Protein AF-A0A6B3GLL7-F1 (afdb_monomer)

Structure (mmCIF, N/CA/C/O backbone):
data_AF-A0A6B3GLL7-F1
#
_entry.id   AF-A0A6B3GLL7-F1
#
loop_
_atom_site.group_PDB
_atom_site.id
_atom_site.type_symbol
_atom_site.label_atom_id
_atom_site.label_alt_id
_atom_site.label_comp_id
_atom_site.label_asym_id
_atom_site.label_entity_id
_atom_site.label_seq_id
_atom_site.pdbx_PDB_ins_code
_atom_site.Cartn_x
_atom_site.Cartn_y
_atom_site.Cartn_z
_atom_site.occupancy
_atom_site.B_iso_or_equiv
_atom_site.auth_seq_id
_atom_site.auth_comp_id
_atom_site.auth_asym_id
_atom_site.auth_atom_id
_atom_site.pdbx_PDB_model_num
ATOM 1 N N . MET A 1 1 ? 28.752 5.202 23.746 1.00 40.59 1 MET A N 1
ATOM 2 C CA . MET A 1 1 ? 28.975 3.988 22.938 1.00 40.59 1 MET A CA 1
ATOM 3 C C . MET A 1 1 ? 27.802 3.872 21.976 1.00 40.59 1 MET A C 1
ATOM 5 O O . MET A 1 1 ? 26.769 3.347 22.362 1.00 40.59 1 MET A O 1
ATOM 9 N N . SER A 1 2 ? 27.908 4.470 20.786 1.00 45.41 2 SER A N 1
ATOM 10 C CA . SER A 1 2 ? 26.885 4.312 19.747 1.00 45.41 2 SER A CA 1
ATOM 11 C C . SER A 1 2 ? 27.213 3.059 18.954 1.00 45.41 2 SER A C 1
ATOM 13 O O . SER A 1 2 ? 28.180 3.045 18.197 1.00 45.41 2 SER A O 1
ATOM 15 N N . HIS A 1 3 ? 26.427 2.005 19.157 1.00 49.47 3 HIS A N 1
ATOM 16 C CA . HIS A 1 3 ? 26.368 0.893 18.222 1.00 49.47 3 HIS A CA 1
ATOM 17 C C . HIS A 1 3 ? 25.688 1.404 16.949 1.00 49.47 3 HIS A C 1
ATOM 19 O O . HIS A 1 3 ? 24.463 1.426 16.853 1.00 49.47 3 HIS A O 1
ATOM 25 N N . GLN A 1 4 ? 26.491 1.868 15.992 1.00 58.78 4 GLN A N 1
ATOM 26 C CA . GLN A 1 4 ? 26.065 1.979 14.604 1.00 58.78 4 GLN A CA 1
ATOM 27 C C . GLN A 1 4 ? 25.774 0.544 14.150 1.00 58.78 4 GLN A C 1
ATOM 29 O O . GLN A 1 4 ? 26.693 -0.251 13.973 1.00 58.78 4 GLN A O 1
ATOM 34 N N . GLN A 1 5 ? 24.497 0.172 14.083 1.00 57.00 5 GLN A N 1
ATOM 35 C CA . GLN A 1 5 ? 24.109 -1.089 13.467 1.00 57.00 5 GLN A CA 1
ATOM 36 C C . GLN A 1 5 ? 24.400 -0.948 11.972 1.00 57.00 5 GLN A C 1
ATOM 38 O O . GLN A 1 5 ? 23.688 -0.225 11.274 1.00 57.00 5 GLN A O 1
ATOM 43 N N . ASP A 1 6 ? 25.465 -1.592 11.493 1.00 58.72 6 ASP A N 1
ATOM 44 C CA . ASP A 1 6 ? 25.655 -1.867 10.069 1.00 58.72 6 ASP A CA 1
ATOM 45 C C . ASP A 1 6 ? 24.539 -2.827 9.645 1.00 58.72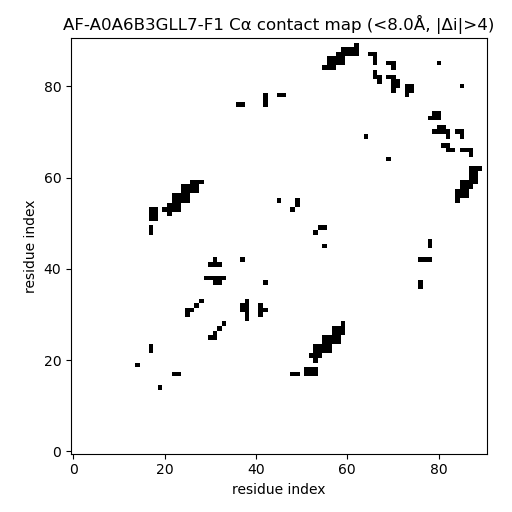 6 ASP A C 1
ATOM 47 O O . ASP A 1 6 ? 24.682 -4.050 9.671 1.00 58.72 6 ASP A O 1
ATOM 51 N N . GLY A 1 7 ? 23.363 -2.262 9.362 1.00 61.91 7 GLY A N 1
ATOM 52 C CA . GLY A 1 7 ? 22.210 -3.012 8.895 1.00 61.91 7 GLY A CA 1
ATOM 53 C C . GLY A 1 7 ? 22.593 -3.738 7.614 1.00 61.91 7 GLY A C 1
ATOM 54 O O . GLY A 1 7 ? 23.012 -3.104 6.643 1.00 61.91 7 GLY A O 1
ATOM 55 N N . VAL A 1 8 ? 22.475 -5.068 7.624 1.00 71.38 8 VAL A N 1
ATOM 56 C CA . VAL A 1 8 ? 22.672 -5.903 6.438 1.00 71.38 8 VAL A CA 1
ATOM 57 C C . VAL A 1 8 ? 21.749 -5.368 5.353 1.00 71.38 8 VAL A C 1
ATOM 59 O O . VAL A 1 8 ? 20.531 -5.524 5.419 1.00 71.38 8 VAL A O 1
ATOM 62 N N . ARG A 1 9 ? 22.329 -4.696 4.358 1.00 78.12 9 ARG A N 1
ATOM 63 C CA . ARG A 1 9 ? 21.597 -4.359 3.145 1.00 78.12 9 ARG A CA 1
ATOM 64 C C . ARG A 1 9 ? 21.295 -5.675 2.435 1.00 78.12 9 ARG A C 1
ATOM 66 O O . ARG A 1 9 ? 22.237 -6.444 2.220 1.00 78.12 9 ARG A O 1
ATOM 73 N N . PRO A 1 10 ? 20.030 -5.959 2.089 1.00 80.88 10 PRO A N 1
ATOM 74 C CA . PRO A 1 10 ? 19.727 -7.145 1.309 1.00 80.88 10 PRO A CA 1
ATOM 75 C C . PRO A 1 10 ? 20.526 -7.096 0.003 1.00 80.88 10 PRO A C 1
ATOM 77 O O . PRO A 1 10 ? 20.702 -6.033 -0.599 1.00 80.88 10 PRO A O 1
ATOM 80 N N . SER A 1 11 ? 21.052 -8.245 -0.417 1.00 86.69 11 SER A N 1
ATOM 81 C CA . SER A 1 11 ? 21.635 -8.368 -1.751 1.00 86.69 11 SER A CA 1
ATOM 82 C C . SER A 1 11 ? 20.547 -8.155 -2.804 1.00 86.69 11 SER A C 1
ATOM 84 O O . SER A 1 11 ? 19.376 -8.447 -2.563 1.00 86.69 11 SER A O 1
ATOM 86 N N . GLY A 1 12 ? 20.935 -7.685 -3.989 1.00 87.12 12 GLY A N 1
ATOM 87 C CA . GLY A 1 12 ? 20.014 -7.612 -5.121 1.00 87.12 12 GLY A CA 1
ATOM 88 C C . GLY A 1 12 ? 19.491 -8.993 -5.526 1.00 87.12 12 GLY A C 1
ATOM 89 O O . GLY A 1 12 ? 20.131 -10.014 -5.267 1.00 87.12 12 GLY A O 1
ATOM 90 N N . SER A 1 13 ? 18.334 -9.011 -6.183 1.00 91.06 13 SER A N 1
ATOM 91 C CA . SER A 1 13 ? 17.780 -10.207 -6.820 1.00 91.06 13 SER A CA 1
ATOM 92 C C . SER A 1 13 ? 18.126 -10.219 -8.312 1.00 91.06 13 SER A C 1
ATOM 94 O O . SER A 1 13 ? 18.199 -9.163 -8.939 1.00 91.06 13 SER A O 1
ATOM 96 N N . ALA A 1 14 ? 18.330 -11.407 -8.886 1.00 93.69 14 ALA A N 1
ATOM 97 C CA . ALA A 1 14 ? 18.546 -11.575 -10.328 1.00 93.69 14 ALA A CA 1
ATOM 98 C C . ALA A 1 14 ? 17.255 -11.400 -11.154 1.00 93.69 14 ALA A C 1
ATOM 100 O O . ALA A 1 14 ? 17.320 -11.105 -12.344 1.00 93.69 14 ALA A O 1
ATOM 101 N N . THR A 1 15 ? 16.099 -11.565 -10.511 1.00 94.25 15 THR A N 1
ATOM 102 C CA . THR A 1 15 ? 14.754 -11.421 -11.083 1.00 94.25 15 THR A CA 1
ATOM 103 C C . THR A 1 15 ? 13.976 -10.399 -10.258 1.00 94.25 15 THR A C 1
ATOM 105 O O . THR A 1 15 ? 14.210 -10.281 -9.050 1.00 94.25 15 THR A O 1
ATOM 108 N N . ALA A 1 16 ? 13.055 -9.652 -10.870 1.00 93.19 16 ALA A N 1
ATOM 109 C CA . ALA A 1 16 ? 12.208 -8.732 -10.117 1.00 93.19 16 ALA A CA 1
ATOM 110 C C . ALA A 1 16 ? 11.417 -9.497 -9.040 1.00 93.19 16 ALA A C 1
ATOM 112 O O . ALA A 1 16 ? 10.909 -10.588 -9.291 1.00 93.19 16 ALA A O 1
ATOM 113 N N . LEU A 1 17 ? 11.298 -8.940 -7.829 1.00 94.38 17 LEU A N 1
ATOM 114 C CA . LEU A 1 17 ? 10.580 -9.622 -6.742 1.00 94.38 17 LEU A CA 1
ATOM 115 C C . LEU A 1 17 ? 9.106 -9.861 -7.096 1.00 94.38 17 LEU A C 1
ATOM 117 O O . LEU A 1 17 ? 8.565 -10.898 -6.736 1.00 94.38 17 LEU A O 1
ATOM 121 N N . SER A 1 18 ? 8.505 -8.952 -7.867 1.00 95.69 18 SER A N 1
ATOM 122 C CA . SER A 1 18 ? 7.152 -9.077 -8.420 1.00 95.69 18 SER A CA 1
ATOM 123 C C . SER A 1 18 ? 6.967 -10.224 -9.415 1.00 95.69 18 SER A C 1
ATOM 125 O O . SER A 1 18 ? 5.838 -10.601 -9.690 1.00 95.69 18 SER A O 1
ATOM 127 N N . GLU A 1 19 ? 8.052 -10.759 -9.976 1.00 94.88 19 GLU A N 1
ATOM 128 C CA . GLU A 1 19 ? 8.028 -11.932 -10.862 1.00 94.88 19 GLU A CA 1
ATOM 129 C C . GLU A 1 19 ? 8.407 -13.217 -10.112 1.00 94.88 19 GLU A C 1
ATOM 131 O O . GLU A 1 19 ? 7.966 -14.307 -10.468 1.00 94.88 19 GLU A O 1
ATOM 136 N N . ALA A 1 20 ? 9.250 -13.100 -9.082 1.00 95.50 20 ALA A N 1
ATOM 137 C CA . ALA A 1 20 ? 9.721 -14.233 -8.290 1.00 95.50 20 ALA A CA 1
ATOM 138 C C . ALA A 1 20 ? 8.703 -14.703 -7.237 1.00 95.50 20 ALA A C 1
ATOM 140 O O . ALA A 1 20 ? 8.750 -15.861 -6.821 1.00 95.50 20 ALA A O 1
ATOM 141 N N . TYR A 1 21 ? 7.810 -13.812 -6.801 1.00 96.56 21 TYR A N 1
ATOM 142 C CA . TYR A 1 21 ? 6.800 -14.074 -5.781 1.00 96.56 21 TYR A CA 1
ATOM 143 C C . TYR A 1 21 ? 5.421 -1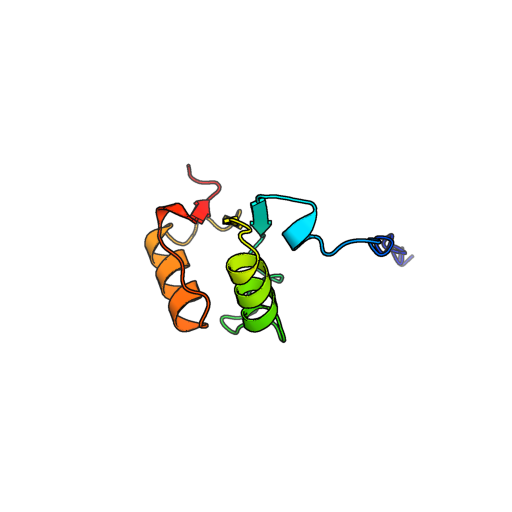3.642 -6.275 1.00 96.56 21 TYR A C 1
ATOM 145 O O . TYR A 1 21 ? 5.286 -12.657 -6.995 1.00 96.56 21 TYR A O 1
ATOM 153 N N . ASP A 1 22 ? 4.389 -14.370 -5.863 1.00 97.19 22 ASP A N 1
ATOM 154 C CA . ASP A 1 22 ? 2.999 -14.076 -6.217 1.00 97.19 22 ASP A CA 1
ATOM 155 C C . ASP A 1 22 ? 2.359 -13.028 -5.297 1.00 97.19 22 ASP A C 1
ATOM 157 O O . ASP A 1 22 ? 1.399 -12.375 -5.696 1.00 97.19 22 ASP A O 1
ATOM 161 N N . THR A 1 23 ? 2.888 -12.843 -4.085 1.00 97.62 23 THR A N 1
ATOM 162 C CA . THR A 1 23 ? 2.320 -11.958 -3.063 1.00 97.62 23 THR A CA 1
ATOM 163 C C . THR A 1 23 ? 3.404 -11.181 -2.321 1.00 97.62 23 THR A C 1
ATOM 165 O O . THR A 1 23 ? 4.424 -11.745 -1.920 1.00 97.62 23 THR A O 1
ATOM 168 N N . ALA A 1 24 ? 3.156 -9.895 -2.072 1.00 97.56 24 ALA A N 1
ATOM 169 C CA . ALA A 1 24 ? 3.919 -9.070 -1.143 1.00 97.56 24 ALA A CA 1
ATOM 170 C C . ALA A 1 24 ? 3.085 -8.751 0.103 1.00 97.56 24 ALA A C 1
ATOM 172 O O . ALA A 1 24 ? 1.961 -8.266 -0.010 1.00 97.56 24 ALA A O 1
ATOM 173 N N . LEU A 1 25 ? 3.667 -8.973 1.285 1.0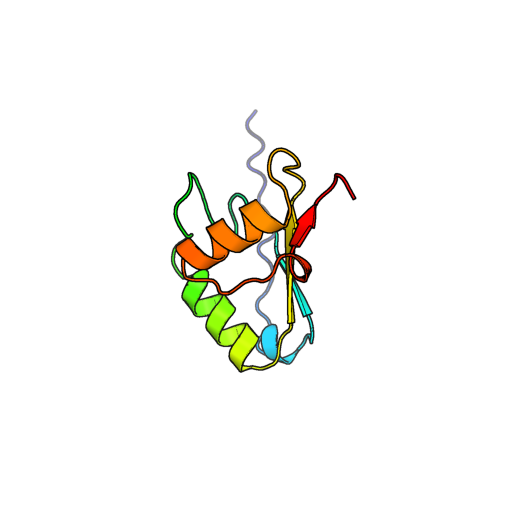0 97.38 25 LEU A N 1
ATOM 174 C CA . LEU A 1 25 ? 3.152 -8.440 2.545 1.00 97.38 25 LEU A CA 1
ATOM 175 C C . LEU A 1 25 ? 3.917 -7.160 2.874 1.00 97.38 25 LEU A C 1
ATOM 177 O O . LEU 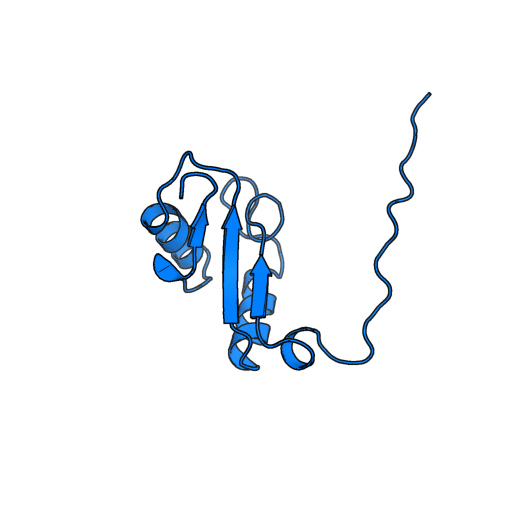A 1 25 ? 5.133 -7.186 3.070 1.00 97.38 25 LEU A O 1
ATOM 181 N N . LEU A 1 26 ? 3.203 -6.044 2.887 1.00 97.19 26 LEU A N 1
ATOM 182 C CA . LEU A 1 26 ? 3.760 -4.703 2.959 1.00 97.19 26 LEU A CA 1
ATOM 183 C C . LEU A 1 26 ? 3.419 -4.089 4.304 1.00 97.19 26 LEU A C 1
ATOM 185 O O . LEU A 1 26 ? 2.245 -3.917 4.614 1.00 97.19 26 LEU A O 1
ATOM 189 N N . ASP A 1 27 ? 4.441 -3.715 5.066 1.00 95.62 27 ASP A N 1
ATOM 190 C CA . ASP A 1 27 ? 4.239 -2.755 6.149 1.00 95.62 27 ASP A CA 1
ATOM 191 C C . ASP A 1 27 ? 3.762 -1.406 5.581 1.00 95.62 27 ASP A C 1
ATOM 193 O O . ASP A 1 27 ? 3.924 -1.128 4.388 1.00 95.62 27 ASP A O 1
ATOM 197 N N . LEU A 1 28 ? 3.167 -0.565 6.424 1.00 95.56 28 LEU A N 1
ATOM 198 C CA . LEU A 1 28 ? 2.609 0.724 6.027 1.00 95.56 28 LEU A CA 1
ATOM 199 C C . LEU A 1 28 ? 3.465 1.903 6.491 1.00 95.56 28 LEU A C 1
ATOM 201 O O . LEU A 1 28 ? 3.992 2.648 5.658 1.00 95.56 28 LEU A O 1
ATOM 205 N N . ASP A 1 29 ? 3.605 2.071 7.805 1.00 93.75 29 ASP A N 1
ATOM 206 C CA . ASP A 1 29 ? 4.265 3.223 8.418 1.00 93.75 29 ASP A CA 1
ATOM 207 C C . ASP A 1 29 ? 5.781 3.185 8.151 1.00 93.75 29 ASP A C 1
ATOM 209 O O . ASP A 1 29 ? 6.511 2.345 8.667 1.00 93.75 29 ASP A O 1
ATOM 213 N N . GLY A 1 30 ? 6.281 4.124 7.347 1.00 93.50 30 GLY A N 1
ATOM 214 C CA . GLY A 1 30 ? 7.690 4.170 6.945 1.00 93.50 30 GLY A CA 1
ATOM 215 C C . GLY A 1 30 ? 8.037 3.285 5.742 1.00 93.50 30 GLY A C 1
ATOM 216 O O . GLY A 1 30 ? 9.204 3.253 5.348 1.00 93.50 30 GLY A O 1
ATOM 217 N N . VAL A 1 31 ? 7.044 2.628 5.128 1.00 95.44 31 VAL A N 1
ATOM 218 C CA . VAL A 1 31 ? 7.216 1.808 3.915 1.00 95.44 31 VAL A CA 1
ATOM 219 C C . VAL A 1 31 ? 6.357 2.314 2.760 1.00 95.44 31 VAL A C 1
ATOM 221 O O . VAL A 1 31 ? 6.893 2.640 1.701 1.00 95.44 31 VAL A O 1
ATOM 224 N N . VAL A 1 32 ? 5.043 2.430 2.957 1.00 96.50 32 VAL A N 1
ATOM 225 C CA . VAL A 1 32 ? 4.125 2.962 1.936 1.00 96.50 32 VAL A CA 1
ATOM 226 C C . VAL A 1 32 ? 3.910 4.459 2.130 1.00 96.50 32 VAL A C 1
ATOM 228 O O . VAL A 1 32 ? 3.933 5.215 1.159 1.00 96.50 32 VAL A O 1
ATOM 231 N N . TYR A 1 33 ? 3.760 4.902 3.378 1.00 95.19 33 TYR A N 1
ATOM 232 C CA . TYR A 1 33 ? 3.571 6.309 3.720 1.00 95.19 33 TYR A CA 1
ATOM 233 C C . TYR A 1 33 ? 4.335 6.694 4.988 1.00 95.19 33 TYR A C 1
ATOM 235 O O . TYR A 1 33 ? 4.663 5.854 5.825 1.00 95.19 33 TYR A O 1
ATOM 243 N N . ALA A 1 34 ? 4.596 7.986 5.161 1.00 93.69 34 ALA A N 1
ATOM 244 C CA . ALA A 1 34 ? 5.139 8.549 6.391 1.00 93.69 34 ALA A CA 1
ATOM 245 C C . ALA A 1 34 ? 4.505 9.918 6.654 1.00 93.69 34 ALA A C 1
ATOM 247 O O . ALA A 1 34 ? 4.464 10.772 5.774 1.00 93.69 34 ALA A O 1
ATOM 248 N N . GLY A 1 35 ? 3.990 10.135 7.868 1.00 86.56 35 GLY A N 1
ATOM 249 C CA . GLY A 1 35 ? 3.349 11.408 8.226 1.00 86.56 35 GLY A CA 1
ATOM 250 C C . GLY A 1 35 ? 2.088 11.739 7.415 1.00 86.56 35 GLY A C 1
ATOM 251 O O . GLY A 1 35 ? 1.736 12.907 7.321 1.00 86.56 35 GLY A O 1
ATOM 252 N N . GLY A 1 36 ? 1.425 10.728 6.840 1.00 85.88 36 GLY A N 1
ATOM 253 C CA . GLY A 1 36 ? 0.230 10.891 6.006 1.00 85.88 36 GLY A CA 1
ATOM 254 C C . GLY A 1 36 ? 0.509 11.141 4.523 1.00 85.88 36 GLY A C 1
ATOM 255 O O . GLY A 1 36 ? -0.440 11.272 3.766 1.00 85.88 36 GLY A O 1
ATOM 256 N N . GLU A 1 37 ? 1.777 11.173 4.109 1.00 94.00 37 GLU A N 1
ATOM 257 C CA . GLU A 1 37 ? 2.194 11.348 2.715 1.00 94.00 37 GLU A CA 1
ATOM 258 C C . GLU A 1 37 ? 2.810 10.059 2.170 1.00 94.00 37 GLU A C 1
ATOM 260 O O . GLU A 1 37 ? 3.488 9.326 2.898 1.00 94.00 37 GLU A O 1
ATOM 265 N N . ALA A 1 38 ? 2.623 9.793 0.878 1.00 96.88 38 ALA A N 1
ATOM 266 C CA . ALA A 1 38 ? 3.221 8.634 0.227 1.00 96.88 38 ALA A CA 1
ATOM 267 C C . ALA A 1 38 ? 4.755 8.722 0.231 1.00 96.88 38 ALA A C 1
ATOM 269 O O . ALA A 1 38 ? 5.344 9.773 -0.043 1.00 96.88 38 ALA A O 1
ATOM 270 N N . ILE A 1 39 ? 5.419 7.594 0.483 1.00 97.62 39 ILE A N 1
ATOM 271 C CA . ILE A 1 39 ? 6.867 7.504 0.308 1.00 97.62 39 ILE A CA 1
ATOM 272 C C . ILE A 1 39 ? 7.202 7.606 -1.180 1.00 97.62 39 ILE A C 1
ATOM 274 O O . ILE A 1 39 ? 6.524 7.047 -2.044 1.00 97.62 39 ILE A O 1
ATOM 278 N N . VAL A 1 40 ? 8.280 8.332 -1.479 1.00 96.38 40 VAL A N 1
ATOM 279 C CA . VAL A 1 40 ? 8.767 8.525 -2.847 1.00 96.38 40 VAL A CA 1
ATOM 280 C C . VAL A 1 40 ? 8.948 7.163 -3.528 1.00 96.38 40 VAL A C 1
ATOM 282 O O . VAL A 1 40 ? 9.566 6.259 -2.974 1.00 96.38 40 VAL A O 1
ATOM 285 N N . HIS A 1 41 ? 8.395 7.030 -4.736 1.00 96.44 41 HIS A N 1
ATOM 286 C CA . HIS A 1 41 ? 8.344 5.803 -5.545 1.00 96.44 41 HIS A CA 1
ATOM 287 C C . HIS A 1 41 ? 7.469 4.657 -5.014 1.00 96.44 41 HIS A C 1
ATOM 289 O O . HIS A 1 41 ? 7.307 3.678 -5.744 1.00 96.44 41 HIS A O 1
ATOM 295 N N . ALA A 1 42 ? 6.870 4.741 -3.820 1.00 97.12 42 ALA A N 1
ATOM 296 C CA . ALA A 1 42 ? 6.041 3.652 -3.294 1.00 97.12 42 ALA A CA 1
ATOM 297 C C . ALA A 1 42 ? 4.855 3.358 -4.224 1.00 97.12 42 ALA A C 1
ATOM 299 O O . ALA A 1 42 ? 4.691 2.230 -4.680 1.00 97.12 42 ALA A O 1
ATOM 300 N N . VAL A 1 43 ? 4.090 4.389 -4.591 1.00 97.69 43 VAL A N 1
ATOM 301 C CA . VAL A 1 43 ? 2.905 4.258 -5.457 1.00 97.69 43 VAL A CA 1
ATOM 302 C C . VAL A 1 43 ? 3.253 3.628 -6.809 1.00 97.69 43 VAL A C 1
ATOM 304 O O . VAL A 1 43 ? 2.642 2.643 -7.215 1.00 97.69 43 VAL A O 1
ATOM 307 N N . GLU A 1 44 ? 4.274 4.156 -7.489 1.00 97.94 44 GLU A N 1
ATOM 308 C CA . GLU A 1 44 ? 4.725 3.660 -8.797 1.00 97.94 44 GLU A CA 1
ATOM 309 C C . GLU A 1 44 ? 5.239 2.212 -8.721 1.00 97.94 44 GLU A C 1
ATOM 311 O O . GLU A 1 44 ? 4.927 1.385 -9.584 1.00 97.94 44 GLU A O 1
ATOM 316 N N . SER A 1 45 ? 5.986 1.878 -7.666 1.00 96.88 45 SER A N 1
ATOM 317 C CA . SER A 1 45 ? 6.537 0.532 -7.470 1.00 96.88 45 SER A CA 1
ATOM 318 C C . SER A 1 45 ? 5.436 -0.494 -7.211 1.00 96.88 45 SER A C 1
ATOM 320 O O . SER A 1 45 ? 5.446 -1.574 -7.801 1.00 96.88 45 SER A O 1
ATOM 322 N N . LEU A 1 46 ? 4.453 -0.148 -6.375 1.00 97.81 46 LEU A N 1
ATOM 323 C CA . LEU A 1 46 ? 3.303 -1.007 -6.085 1.00 97.81 46 LEU A CA 1
ATOM 324 C C . LEU A 1 46 ? 2.413 -1.1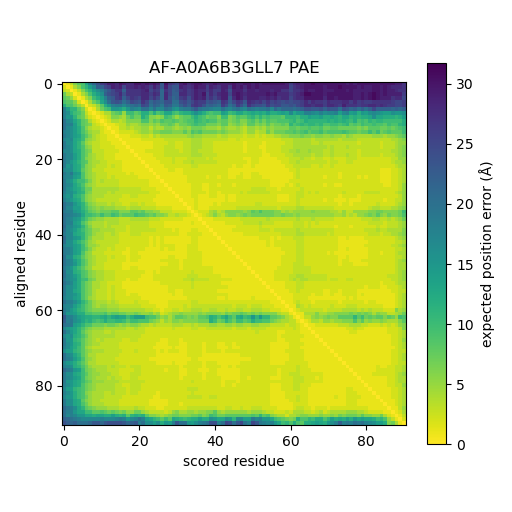87 -7.318 1.00 97.81 46 LEU A C 1
ATOM 326 O O . LEU A 1 46 ? 1.993 -2.307 -7.610 1.00 97.81 46 LEU A O 1
ATOM 330 N N . ALA A 1 47 ? 2.181 -0.122 -8.089 1.00 97.94 47 ALA A N 1
ATOM 331 C CA . ALA A 1 47 ? 1.457 -0.211 -9.353 1.00 97.94 47 ALA A CA 1
ATOM 332 C C . ALA A 1 47 ? 2.165 -1.150 -10.344 1.00 97.94 47 ALA A C 1
ATOM 334 O O . ALA A 1 47 ? 1.516 -1.990 -10.968 1.00 97.94 47 ALA A O 1
ATOM 335 N N . THR A 1 48 ? 3.495 -1.060 -10.439 1.00 97.44 48 THR A N 1
ATOM 336 C CA . THR A 1 48 ? 4.309 -1.944 -11.287 1.00 97.44 48 THR A CA 1
ATOM 337 C C . THR A 1 48 ? 4.217 -3.402 -10.835 1.00 97.44 48 THR A C 1
ATOM 339 O O . THR A 1 48 ? 3.982 -4.285 -11.659 1.00 97.44 48 THR A O 1
ATOM 342 N N . ALA A 1 49 ? 4.338 -3.663 -9.530 1.00 97.31 49 ALA A N 1
ATOM 343 C CA . ALA A 1 49 ? 4.227 -5.013 -8.980 1.00 97.31 49 ALA A CA 1
ATOM 344 C C . ALA A 1 49 ? 2.839 -5.623 -9.238 1.00 97.31 49 ALA A C 1
ATOM 346 O O . ALA A 1 49 ? 2.736 -6.754 -9.716 1.00 97.31 49 ALA A O 1
ATOM 347 N N . ARG A 1 50 ? 1.772 -4.848 -9.012 1.00 97.00 50 ARG A N 1
ATOM 348 C CA . ARG A 1 50 ? 0.394 -5.278 -9.281 1.00 97.00 50 ARG A CA 1
ATOM 349 C C . ARG A 1 50 ? 0.159 -5.554 -10.766 1.00 97.00 50 ARG A C 1
ATOM 351 O O . ARG A 1 50 ? -0.471 -6.549 -11.109 1.00 97.00 50 ARG A O 1
ATOM 358 N N . ALA A 1 51 ? 0.687 -4.706 -11.651 1.00 96.69 51 ALA A N 1
ATOM 359 C CA . ALA A 1 51 ? 0.602 -4.904 -13.098 1.00 96.69 51 ALA A CA 1
ATOM 360 C C . ALA A 1 51 ? 1.353 -6.163 -13.570 1.00 96.69 51 ALA A C 1
ATOM 362 O O . ALA A 1 51 ? 0.943 -6.783 -14.549 1.00 96.69 51 ALA A O 1
ATOM 363 N N . ALA A 1 52 ? 2.406 -6.568 -12.854 1.00 96.31 52 ALA A N 1
ATOM 364 C CA . ALA A 1 52 ? 3.111 -7.830 -13.073 1.00 96.31 52 ALA A CA 1
ATOM 365 C C . ALA A 1 52 ? 2.365 -9.063 -12.514 1.00 96.31 52 ALA A C 1
ATOM 367 O O . ALA A 1 52 ? 2.818 -10.187 -12.709 1.00 96.31 52 ALA A O 1
ATOM 368 N N . GLY A 1 53 ? 1.214 -8.872 -11.858 1.00 96.81 53 GLY A N 1
ATOM 369 C CA . GLY A 1 53 ? 0.372 -9.944 -11.324 1.00 96.81 53 GLY A CA 1
ATOM 370 C C . GLY A 1 53 ? 0.588 -10.255 -9.842 1.00 96.81 53 GLY A C 1
ATOM 371 O O . GLY A 1 53 ? -0.057 -11.168 -9.331 1.00 96.81 53 GLY A O 1
ATOM 372 N N . MET A 1 54 ? 1.443 -9.503 -9.143 1.00 98.00 54 MET A N 1
ATOM 373 C CA . MET A 1 54 ? 1.667 -9.692 -7.711 1.00 98.00 54 MET A CA 1
ATOM 374 C C . MET A 1 54 ? 0.475 -9.171 -6.895 1.00 98.00 54 MET A C 1
ATOM 376 O O . MET A 1 54 ? 0.028 -8.034 -7.070 1.00 98.00 54 MET A O 1
ATOM 380 N N . HIS A 1 55 ? -0.018 -9.987 -5.969 1.00 97.81 55 HIS A N 1
ATOM 381 C CA . HIS A 1 55 ? -0.997 -9.576 -4.971 1.00 97.81 55 HIS A CA 1
ATOM 382 C C . HIS A 1 55 ? -0.324 -8.744 -3.868 1.00 97.81 55 HIS A C 1
ATOM 384 O O . HIS A 1 55 ? 0.774 -9.068 -3.415 1.00 97.81 55 HIS A O 1
ATOM 390 N N . LEU A 1 56 ? -0.972 -7.661 -3.437 1.00 98.38 56 LEU A N 1
ATOM 391 C CA . LEU A 1 56 ? -0.447 -6.750 -2.422 1.00 98.38 56 LEU A CA 1
ATOM 392 C C . LEU A 1 56 ? -1.327 -6.846 -1.178 1.00 98.38 56 LEU A C 1
ATOM 394 O O . LEU A 1 56 ? -2.498 -6.486 -1.232 1.00 98.38 56 LEU A O 1
ATOM 398 N N . ALA A 1 57 ? -0.754 -7.326 -0.078 1.00 97.88 57 ALA A N 1
ATOM 399 C CA . ALA A 1 57 ? -1.397 -7.377 1.225 1.00 97.88 57 ALA A CA 1
ATOM 400 C C . ALA A 1 57 ? -0.742 -6.343 2.147 1.00 97.88 57 ALA A C 1
ATOM 402 O O . ALA A 1 57 ? 0.464 -6.395 2.395 1.00 97.88 57 ALA A O 1
ATOM 403 N N . TYR A 1 58 ? -1.526 -5.403 2.656 1.00 97.38 58 TYR A N 1
ATOM 404 C CA . TYR A 1 58 ? -1.069 -4.315 3.511 1.00 97.38 58 TYR A CA 1
ATOM 405 C C . TYR A 1 58 ? -1.223 -4.711 4.974 1.00 97.38 58 TYR A C 1
ATOM 407 O O . TYR A 1 58 ? -2.330 -4.837 5.488 1.00 97.38 58 TYR A O 1
ATOM 415 N N . VAL A 1 59 ? -0.107 -4.917 5.656 1.00 96.31 59 VAL A N 1
ATOM 416 C CA . VAL A 1 59 ? -0.066 -5.393 7.034 1.00 96.31 59 VAL A CA 1
ATOM 417 C C . VAL A 1 59 ? 0.376 -4.254 7.932 1.00 96.31 59 VAL A C 1
ATOM 419 O O . VAL A 1 59 ? 1.415 -3.650 7.701 1.00 96.31 59 VAL A O 1
ATOM 422 N N . THR A 1 60 ? -0.373 -3.966 8.990 1.00 93.19 60 THR A N 1
ATOM 423 C CA . THR A 1 60 ? 0.051 -2.962 9.969 1.00 93.19 60 THR A CA 1
ATOM 424 C C . THR A 1 60 ? -0.219 -3.403 11.397 1.00 93.19 60 THR A C 1
ATOM 426 O O . THR A 1 60 ? -1.250 -3.993 11.724 1.00 93.19 60 THR A O 1
ATOM 429 N N . ASN A 1 61 ? 0.723 -3.091 12.285 1.00 91.00 61 ASN A N 1
ATOM 430 C CA . ASN 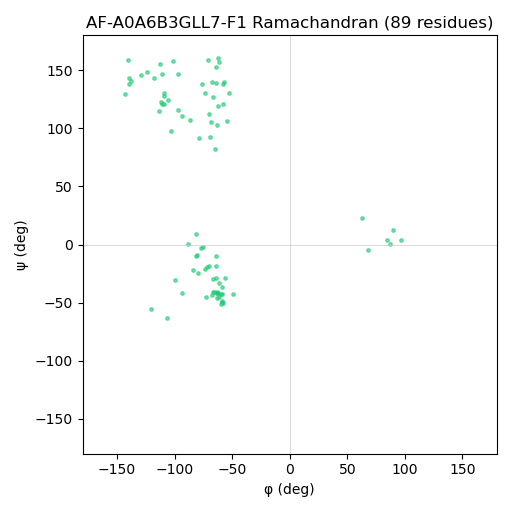A 1 61 ? 0.519 -3.230 13.724 1.00 91.00 61 ASN A CA 1
ATOM 431 C C . ASN A 1 61 ? -0.266 -2.048 14.322 1.00 91.00 61 ASN A C 1
ATOM 433 O O . ASN A 1 61 ? -0.657 -2.113 15.491 1.00 91.00 61 ASN A O 1
ATOM 437 N N . ASN A 1 62 ? -0.504 -0.988 13.544 1.00 83.50 62 ASN A N 1
ATOM 438 C CA . ASN A 1 62 ? -1.240 0.192 13.962 1.00 83.50 62 ASN A CA 1
ATOM 439 C C . ASN A 1 62 ? -2.752 -0.077 13.932 1.00 83.50 62 ASN A C 1
ATOM 441 O O . ASN A 1 62 ? -3.430 0.137 12.931 1.00 83.50 62 ASN A O 1
ATOM 445 N N . ALA A 1 63 ? -3.286 -0.520 15.068 1.00 79.75 63 ALA A N 1
ATOM 446 C CA . ALA A 1 63 ? -4.704 -0.836 15.240 1.00 79.75 63 ALA A CA 1
ATOM 447 C C . ALA A 1 63 ? -5.605 0.387 15.515 1.00 79.75 63 ALA A C 1
ATOM 449 O O . ALA A 1 63 ? -6.772 0.223 15.869 1.00 79.75 63 ALA A O 1
ATOM 450 N N . LEU A 1 64 ? -5.092 1.619 15.399 1.00 84.81 64 LEU A N 1
ATOM 451 C CA . LEU A 1 64 ? -5.893 2.829 15.643 1.00 84.81 64 LEU A CA 1
ATOM 452 C C . LEU A 1 64 ? -6.918 3.102 14.532 1.00 84.81 64 LEU A C 1
ATOM 454 O O . LEU A 1 64 ? -7.860 3.862 14.748 1.00 84.81 64 LEU A O 1
ATOM 458 N N . ARG A 1 65 ? -6.727 2.513 13.346 1.00 88.38 65 ARG A N 1
ATOM 459 C CA . ARG A 1 65 ? -7.596 2.662 12.173 1.00 88.38 65 ARG A CA 1
ATOM 460 C C . ARG A 1 65 ? -8.191 1.308 11.788 1.00 88.38 65 ARG A C 1
ATOM 462 O O . ARG A 1 65 ? -7.530 0.279 11.906 1.00 88.38 65 ARG A O 1
ATOM 469 N N . THR A 1 66 ? -9.444 1.312 11.340 1.00 93.38 66 THR A N 1
ATOM 470 C CA . THR A 1 66 ? -10.086 0.117 10.776 1.00 93.38 66 THR A CA 1
ATOM 471 C C . THR A 1 66 ? -9.478 -0.221 9.409 1.00 93.38 66 THR A C 1
ATOM 473 O O . THR A 1 66 ? -8.934 0.679 8.764 1.00 93.38 66 THR A O 1
ATOM 476 N N . PRO A 1 67 ? -9.596 -1.474 8.928 1.00 95.62 67 PRO A N 1
ATOM 477 C CA . PRO A 1 67 ? -9.199 -1.839 7.567 1.00 95.62 67 PRO A CA 1
ATOM 478 C C . PRO A 1 67 ? -9.766 -0.896 6.496 1.00 95.62 67 PRO A C 1
ATOM 480 O O . PRO A 1 67 ? -9.017 -0.440 5.638 1.00 95.62 67 PRO A O 1
ATOM 483 N N . ASP A 1 68 ? -11.043 -0.511 6.604 1.00 96.62 68 ASP A N 1
ATOM 484 C CA . ASP A 1 68 ? -11.682 0.448 5.694 1.00 96.62 68 ASP A CA 1
ATOM 485 C C . ASP A 1 68 ? -10.981 1.810 5.675 1.00 96.62 68 ASP A C 1
ATOM 487 O O . ASP A 1 68 ? -10.651 2.321 4.609 1.00 96.62 68 ASP A O 1
ATOM 491 N N . ALA A 1 69 ? -10.693 2.377 6.850 1.00 95.25 69 ALA A N 1
ATOM 492 C CA . ALA A 1 69 ? -10.036 3.679 6.951 1.00 95.25 69 ALA A CA 1
ATOM 493 C C . ALA A 1 69 ? -8.590 3.643 6.428 1.00 95.25 69 ALA A C 1
ATOM 495 O O . ALA A 1 69 ? -8.069 4.646 5.944 1.00 95.25 69 ALA A O 1
ATOM 496 N N . VAL A 1 70 ? -7.917 2.494 6.537 1.00 95.50 70 VAL A N 1
ATOM 497 C CA . VAL A 1 70 ? -6.583 2.299 5.960 1.00 95.50 70 VAL A CA 1
ATOM 498 C C . VAL A 1 70 ? -6.663 2.181 4.437 1.00 95.50 70 VAL A C 1
ATOM 500 O O . VAL A 1 70 ? -5.881 2.833 3.748 1.00 95.50 70 VAL A O 1
ATOM 503 N N . ALA A 1 71 ? -7.604 1.397 3.910 1.00 97.12 71 ALA A N 1
ATOM 504 C CA . ALA A 1 71 ? -7.799 1.220 2.472 1.00 97.12 71 ALA A CA 1
ATOM 505 C C . ALA A 1 71 ? -8.196 2.533 1.770 1.00 97.12 71 ALA A C 1
ATOM 507 O O . ALA A 1 71 ? -7.652 2.860 0.711 1.00 97.12 71 ALA A O 1
ATOM 508 N N . GLU A 1 72 ? -9.078 3.324 2.390 1.00 97.50 72 GLU A N 1
ATOM 509 C CA . GLU A 1 72 ? -9.441 4.666 1.919 1.00 97.50 72 GLU A CA 1
ATOM 510 C C . GLU A 1 72 ? -8.204 5.568 1.852 1.00 97.50 72 GLU A C 1
ATOM 512 O O . GLU A 1 72 ? -7.911 6.133 0.800 1.00 97.50 72 GLU A O 1
ATOM 517 N N . HIS A 1 73 ? -7.409 5.615 2.925 1.00 96.25 73 HIS A N 1
ATOM 518 C CA . HIS A 1 73 ? -6.196 6.429 2.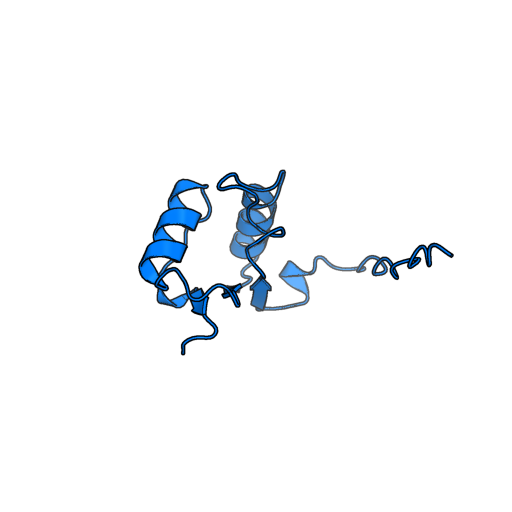960 1.00 96.25 73 HIS A CA 1
ATOM 519 C C . HIS A 1 73 ? -5.155 6.002 1.913 1.00 96.25 73 HIS A C 1
ATOM 521 O O . HIS A 1 73 ? -4.554 6.845 1.250 1.00 96.25 73 HIS A O 1
ATOM 527 N N . LEU A 1 74 ? -4.946 4.696 1.720 1.00 97.50 74 LEU A N 1
ATOM 528 C CA . LEU A 1 74 ? -4.077 4.185 0.655 1.00 97.50 74 LEU A CA 1
ATOM 529 C C . LEU A 1 74 ? -4.565 4.643 -0.724 1.00 97.50 74 LEU A C 1
ATOM 531 O O . LEU A 1 74 ? -3.767 5.100 -1.545 1.00 97.50 74 LEU A O 1
ATOM 535 N N . THR A 1 75 ? -5.877 4.587 -0.948 1.00 98.00 75 THR A N 1
ATOM 536 C CA . THR A 1 75 ? -6.497 5.008 -2.207 1.00 98.00 75 THR A CA 1
ATOM 537 C C . THR A 1 75 ? -6.345 6.512 -2.439 1.00 98.00 75 THR A C 1
ATOM 539 O O . THR A 1 75 ? -6.007 6.914 -3.554 1.00 98.00 75 THR A O 1
ATOM 542 N N . GLU A 1 76 ? -6.501 7.345 -1.406 1.00 97.75 76 GLU A N 1
ATOM 543 C CA . GLU A 1 76 ? -6.234 8.794 -1.462 1.00 97.75 76 GLU A CA 1
ATOM 544 C C . GLU A 1 76 ? -4.783 9.105 -1.853 1.00 97.75 76 GLU A C 1
ATOM 546 O O . GLU A 1 76 ? -4.525 10.033 -2.620 1.00 97.75 76 GLU A O 1
ATOM 551 N N . LEU A 1 77 ? -3.838 8.290 -1.380 1.00 97.31 77 LEU A N 1
ATOM 552 C CA . LEU A 1 77 ? -2.419 8.377 -1.734 1.00 97.31 77 LEU A CA 1
ATOM 553 C C . LEU A 1 77 ? -2.102 7.844 -3.141 1.00 97.31 77 LEU A C 1
ATOM 555 O O . LEU A 1 77 ? -0.953 7.911 -3.582 1.00 97.31 77 LEU A O 1
ATOM 559 N N . GLY A 1 78 ? -3.099 7.328 -3.862 1.00 97.19 78 GLY A N 1
ATOM 560 C CA . GLY A 1 78 ? -2.953 6.793 -5.213 1.00 97.19 78 GLY A CA 1
ATOM 561 C C . GLY A 1 78 ? -2.605 5.306 -5.271 1.00 97.19 78 GLY A C 1
ATOM 562 O O . GLY A 1 78 ? -2.243 4.821 -6.343 1.00 97.19 78 GLY A O 1
ATOM 563 N N . VAL A 1 79 ? -2.721 4.576 -4.157 1.00 97.62 79 VAL A N 1
ATOM 564 C CA . VAL A 1 79 ? -2.572 3.116 -4.080 1.00 97.62 79 VAL A CA 1
ATOM 565 C C . VAL A 1 79 ? -3.967 2.491 -3.967 1.00 97.62 79 VAL A C 1
ATOM 567 O O . VAL A 1 79 ? -4.513 2.445 -2.870 1.00 97.62 79 VAL A O 1
ATOM 570 N N . PRO A 1 80 ? -4.577 2.008 -5.067 1.00 96.94 80 PRO A N 1
ATOM 571 C CA . PRO A 1 80 ? -5.916 1.431 -4.998 1.00 96.94 80 PRO A CA 1
ATOM 572 C C . PRO A 1 80 ? -5.917 0.195 -4.094 1.00 96.94 80 PRO A C 1
ATOM 574 O O . PRO A 1 80 ? -5.226 -0.778 -4.409 1.00 96.94 80 PRO A O 1
ATOM 577 N N . ALA A 1 81 ? -6.694 0.237 -3.013 1.00 97.44 81 ALA A N 1
ATOM 578 C CA . ALA A 1 81 ? -6.783 -0.828 -2.020 1.00 97.44 81 ALA A CA 1
ATOM 579 C C . ALA A 1 81 ? -8.232 -1.026 -1.563 1.00 97.44 81 ALA A C 1
ATOM 581 O O . ALA A 1 81 ? -8.976 -0.059 -1.396 1.00 97.44 81 ALA A O 1
ATOM 582 N N . GLU A 1 82 ? -8.612 -2.277 -1.328 1.00 97.88 82 GLU A N 1
ATOM 583 C CA . GLU A 1 82 ? -9.881 -2.655 -0.707 1.00 97.88 82 GLU A CA 1
ATOM 584 C C . GLU A 1 82 ? -9.660 -3.004 0.777 1.00 97.88 82 GLU A C 1
ATOM 586 O O . GLU A 1 82 ? -8.557 -3.407 1.160 1.00 97.88 82 GLU A O 1
ATOM 591 N N . PRO A 1 83 ? -10.692 -2.944 1.641 1.00 96.88 83 PRO A N 1
ATOM 592 C CA . PRO A 1 83 ? -10.555 -3.334 3.048 1.00 96.88 83 PRO A CA 1
ATOM 593 C C . PRO A 1 83 ? -10.042 -4.771 3.239 1.00 96.88 83 PRO A C 1
ATOM 595 O O . PRO A 1 83 ? -9.371 -5.061 4.226 1.00 96.88 83 PRO A O 1
ATOM 598 N N . SER A 1 84 ? -10.325 -5.673 2.291 1.00 96.88 84 SER A N 1
ATOM 599 C CA . SER A 1 84 ? -9.832 -7.058 2.299 1.00 96.88 84 SER A CA 1
ATOM 600 C C . SER A 1 84 ? -8.333 -7.192 2.032 1.00 96.88 84 SER A C 1
ATOM 602 O O . SER A 1 84 ? -7.767 -8.237 2.341 1.00 96.88 84 SER A O 1
ATOM 604 N N . ASP A 1 85 ? -7.701 -6.162 1.4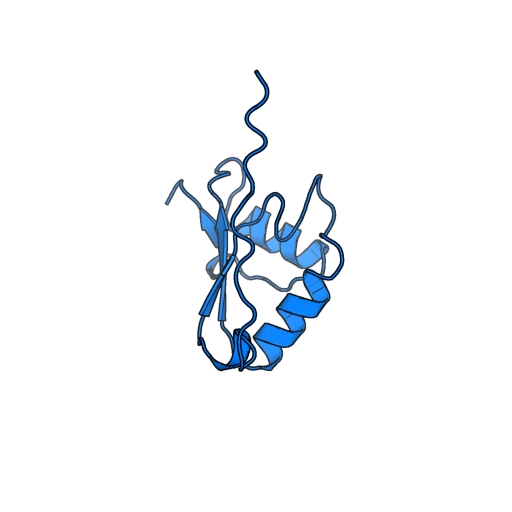68 1.00 97.12 85 ASP A N 1
ATOM 605 C CA . ASP A 1 85 ? -6.257 -6.132 1.238 1.00 97.12 85 ASP A CA 1
ATOM 606 C C . ASP A 1 85 ? -5.495 -5.729 2.515 1.00 97.12 85 ASP A C 1
ATOM 608 O O . ASP A 1 85 ? -4.269 -5.825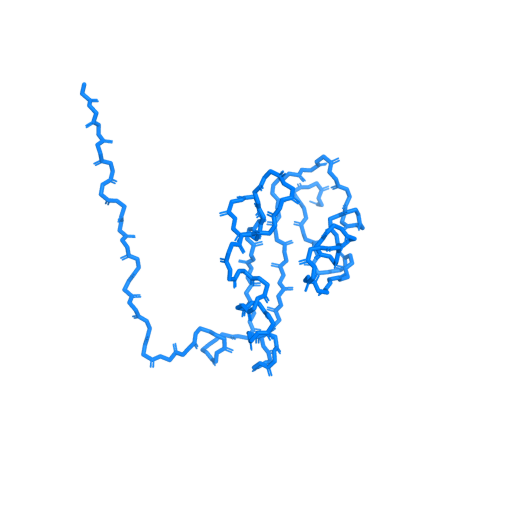 2.550 1.00 97.12 85 ASP A O 1
ATOM 612 N N . VAL A 1 86 ? -6.193 -5.273 3.567 1.00 96.88 86 VAL A N 1
ATOM 613 C CA . VAL A 1 86 ? -5.594 -4.755 4.803 1.00 96.88 86 VAL A CA 1
ATOM 614 C C . VAL A 1 86 ? -5.730 -5.753 5.953 1.00 96.88 86 VAL A C 1
ATOM 616 O O . VAL A 1 86 ? -6.832 -6.125 6.357 1.00 96.88 86 VAL A O 1
ATOM 619 N N . ILE A 1 87 ? -4.596 -6.112 6.551 1.00 95.31 87 ILE A N 1
ATOM 620 C CA . ILE A 1 87 ? -4.502 -6.935 7.756 1.00 95.31 87 ILE A CA 1
ATOM 621 C C . ILE A 1 87 ? -3.988 -6.070 8.904 1.00 95.31 87 ILE A C 1
ATOM 623 O O . ILE A 1 87 ? -2.897 -5.499 8.834 1.00 95.31 87 ILE A O 1
ATOM 627 N N . THR A 1 88 ? -4.758 -5.992 9.988 1.00 89.75 88 THR A N 1
ATOM 628 C CA . THR A 1 88 ? -4.348 -5.270 11.200 1.00 89.75 88 THR A CA 1
ATOM 629 C C . THR A 1 88 ? -4.125 -6.235 12.356 1.00 89.75 88 THR A C 1
ATOM 631 O O . THR A 1 88 ? -4.711 -7.312 12.418 1.00 89.75 88 THR A O 1
ATOM 634 N N . SER A 1 89 ? -3.293 -5.838 13.317 1.00 81.88 89 SER A N 1
ATOM 635 C CA . SER A 1 89 ? -3.025 -6.619 14.535 1.00 81.88 89 SER A CA 1
ATOM 636 C C . SER A 1 89 ? -4.237 -6.816 15.459 1.00 81.88 89 SER A C 1
ATOM 638 O O . SER A 1 89 ? -4.139 -7.582 16.415 1.00 81.88 89 SER A O 1
ATOM 640 N N . ALA A 1 90 ? -5.352 -6.117 15.218 1.00 71.38 90 ALA A N 1
ATOM 641 C CA . ALA A 1 90 ? -6.588 -6.244 15.992 1.00 71.38 90 ALA A CA 1
ATOM 642 C C . ALA A 1 90 ? -7.540 -7.339 15.472 1.00 71.38 90 ALA A C 1
ATOM 644 O O . ALA A 1 90 ? -8.626 -7.497 16.034 1.00 71.38 90 ALA A O 1
ATOM 645 N N . GLN A 1 91 ? -7.156 -8.054 14.409 1.00 57.59 91 GLN A N 1
ATOM 646 C CA . GLN A 1 91 ? -7.869 -9.224 13.887 1.00 57.59 91 GLN A CA 1
ATOM 647 C C . GLN A 1 91 ? -7.504 -10.516 14.625 1.00 57.59 91 GLN A C 1
ATOM 649 O O . GLN A 1 91 ? -6.357 -10.633 15.113 1.00 57.59 91 GLN A O 1
#

Foldseek 3Di:
DDPPPPPPDDDDDPDPPLQVDQEDEFEPDPTQDHPLAGDPCSLVVLVVSVVSNHQYAYEYQPPPDQLQRVQVSCVVNVNHGDSVSYHYPVD

Secondary structure (DSSP, 8-state):
--------PPPPPSS-HHHH-SEEEE--BTTTEETTEEPTTHHHHHHHHHHTT-EEEEEES-TTS-HHHHHHHHHHTT----GGGEEETT-

Sequence (91 aa):
MSHQQDGVRPSGSATALSEAYDTALLDLDGVVYAGGEAIVHAVESLATARAAGMHLAYVTNNALRTPDAVAEHLTELGVPAEPSDVITSAQ

Mean predicted aligned error: 5.76 Å

Solvent-accessible surface area (backbone atoms only — not comparable to full-atom values): 5460 Å² total; per-residue (Å²): 135,83,80,76,75,82,70,82,73,80,76,84,72,99,58,58,65,39,75,78,37,63,64,46,80,35,60,38,87,76,54,43,27,51,98,92,38,64,34,89,64,32,48,63,51,51,52,52,27,44,74,62,65,20,43,71,35,40,38,37,79,66,58,90,54,54,41,55,61,48,15,51,51,37,36,76,61,63,38,87,51,51,42,88,35,40,46,48,66,79,111

pLDDT: mean 90.41, std 12.85, range [40.59, 98.38]

Nearest PDB structures (foldseek):
  1zjj-assembly1_A  TM=9.160E-01  e=9.595E-06  Pyrococcus horikoshii OT3
  9em1-assembly1_A  TM=9.340E-01  e=1.153E-04  Homo sapiens
  2cft-assembly1_A-2  TM=9.237E-01  e=1.869E-04  Homo sapiens
  1vjr-assembly1_A  TM=8.887E-01  e=7.437E-04  Thermotoga maritima
  2c4n-assembly1_A  TM=8.726E-01  e=1.206E-03  Escherichia coli K-12

Radius of gyration: 14.69 Å; Cα contacts (8 Å, |Δi|>4): 112; chains: 1; bounding box: 41×26×36 Å